Protein AF-A0A7W5PD24-F1 (afdb_monomer_lite)

Organism: NCBI:txid213554

InterPro domains:
  IPR012902 Prokaryotic N-terminal methylation site [PF07963] (8-32)
  IPR012902 Prokaryotic N-terminal methylation site [TIGR02532] (10-32)
  IPR013362 Pilus modification type IV, PilV [TIGR02523] (10-67)

Radius of gyration: 29.8 Å; chains: 1; bounding box: 86×36×75 Å

Sequence (142 aa):
MSDSKSQRPQLGFTLIEALVALLVLAIGLLGVAAMQLKAVQSAHVSYQRSIAVVAAQDAEERLWVEMMVHSMVCPFKDSSELAHVQNWGAAWRPYFNELQVDSSLGLAEEGCAFRVLLGWSDERFIDEEVSTLVFLAKLPGK

pLDDT: mean 82.05, std 10.8, range [43.66, 97.88]

Foldseek 3Di:
DDDDPDDDDDPDDDPVNVVVVVVVVVVVVVVVVVVVVVVVVVVVLVVLVVLVVVLVVVLLVVQVVQCVVVVNALNDDALVVCPVSQCSVVVCVVVNPPWPWDWGKDADPDASKIWIKTATDDPVAPPHPSRIDIDMHHGPHD

Secondary structure (DSSP, 8-state):
-----------PPPHHHHHHHHHHHHHHHHHHHHHHHHHHHHHHHHHHHHHHHHHHHHHHHHHHHHHHHTTTS-S-SSGGGGHHHHTHHHHHGGGGTT--EEEEEEE-SSSSEEEEEEEE--GGGTTSTTSEEEEEEE----

Structure (mmCIF, N/CA/C/O backbone):
data_AF-A0A7W5PD24-F1
#
_entry.id   AF-A0A7W5PD24-F1
#
loop_
_atom_site.group_PDB
_atom_site.id
_atom_site.type_symbol
_atom_site.label_atom_id
_atom_site.label_alt_id
_atom_site.label_comp_id
_atom_site.label_asym_id
_atom_site.label_entity_id
_atom_site.label_seq_id
_atom_site.pdbx_PDB_ins_code
_atom_site.Cartn_x
_atom_site.Cartn_y
_atom_site.Cartn_z
_atom_site.occupancy
_atom_site.B_iso_or_equiv
_atom_site.auth_seq_id
_atom_site.auth_comp_id
_atom_site.auth_asym_id
_atom_site.auth_atom_id
_atom_site.pdbx_PDB_model_num
ATOM 1 N N . MET A 1 1 ? -68.909 21.850 40.651 1.00 43.66 1 MET A N 1
ATOM 2 C CA . MET A 1 1 ? -67.972 20.726 40.452 1.00 43.66 1 MET A CA 1
ATOM 3 C C . MET A 1 1 ? -66.559 21.243 40.627 1.00 43.66 1 MET A C 1
ATOM 5 O O . MET A 1 1 ? -66.191 22.153 39.901 1.00 43.66 1 MET A O 1
ATOM 9 N N . SER A 1 2 ? -65.810 20.724 41.599 1.00 51.19 2 SER A N 1
ATOM 10 C CA . SER A 1 2 ? -64.379 21.006 41.746 1.00 51.19 2 SER A CA 1
ATOM 11 C C . SER A 1 2 ? -63.656 19.668 41.621 1.00 51.19 2 SER 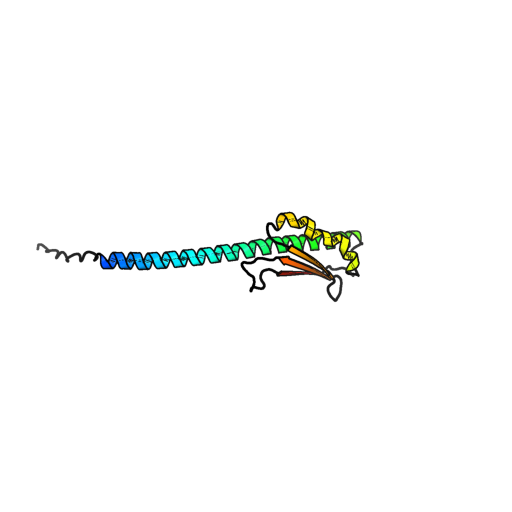A C 1
ATOM 13 O O . SER A 1 2 ? -63.789 18.819 42.500 1.00 51.19 2 SER A O 1
ATOM 15 N N . ASP A 1 3 ? -63.005 19.442 40.480 1.00 59.88 3 ASP A N 1
ATOM 16 C CA . ASP A 1 3 ? -62.247 18.223 40.196 1.00 59.88 3 ASP A CA 1
ATOM 17 C C . ASP A 1 3 ? -60.986 18.179 41.067 1.00 59.88 3 ASP A C 1
ATOM 19 O O . ASP A 1 3 ? -60.064 18.983 40.901 1.00 59.88 3 ASP A O 1
ATOM 23 N N . SER A 1 4 ? -60.924 17.230 42.003 1.00 61.81 4 SER A N 1
ATOM 24 C CA . SER A 1 4 ? -59.713 16.974 42.781 1.00 61.81 4 SER A CA 1
ATOM 25 C C . SER A 1 4 ? -58.722 16.177 41.928 1.00 61.81 4 SER A C 1
ATOM 27 O O . SER A 1 4 ? -58.857 14.963 41.760 1.00 61.81 4 SER A O 1
ATOM 29 N N . LYS A 1 5 ? -57.696 16.843 41.388 1.00 66.56 5 LYS A N 1
ATOM 30 C CA . LYS A 1 5 ? -56.553 16.163 40.763 1.00 66.56 5 LYS A CA 1
ATOM 31 C C . LYS A 1 5 ? -55.776 15.383 41.828 1.00 66.56 5 LYS A C 1
ATOM 33 O O . LYS A 1 5 ? -55.023 15.961 42.606 1.00 66.56 5 LYS A O 1
ATOM 38 N N . SER A 1 6 ? -55.949 14.063 41.834 1.00 67.00 6 SER A N 1
ATOM 39 C CA . SER A 1 6 ? -55.081 13.117 42.540 1.00 67.00 6 SER A CA 1
ATOM 40 C C . SER A 1 6 ? -53.646 13.270 42.021 1.00 67.00 6 SER A C 1
ATOM 42 O O . SER A 1 6 ? -53.350 12.920 40.876 1.00 67.00 6 SER A O 1
ATOM 44 N N . GLN A 1 7 ? -52.755 13.838 42.836 1.00 68.62 7 GLN A N 1
ATOM 45 C CA . GLN A 1 7 ? -51.325 13.822 42.543 1.00 68.62 7 GLN A CA 1
ATOM 46 C C . GLN A 1 7 ? -50.774 12.441 42.898 1.00 68.62 7 GLN A C 1
ATOM 48 O O . GLN A 1 7 ? -50.813 12.020 44.053 1.00 68.62 7 GLN A O 1
ATOM 53 N N . ARG A 1 8 ? -50.300 11.714 41.883 1.00 73.38 8 ARG A N 1
ATOM 54 C CA . ARG A 1 8 ? -49.628 10.425 42.070 1.00 73.38 8 ARG A CA 1
ATOM 55 C C . ARG A 1 8 ? -48.275 10.656 42.758 1.00 73.38 8 ARG A C 1
ATOM 57 O O . ARG A 1 8 ? -47.578 11.593 42.367 1.00 73.38 8 ARG A O 1
ATOM 64 N N . PRO A 1 9 ? -47.877 9.819 43.729 1.00 64.38 9 PRO A N 1
ATOM 65 C CA . PRO A 1 9 ? -46.566 9.936 44.353 1.00 64.38 9 PRO A CA 1
ATOM 66 C C . PRO A 1 9 ? -45.470 9.689 43.309 1.00 64.38 9 PRO A C 1
ATOM 68 O O . PRO A 1 9 ? -45.476 8.678 42.606 1.00 64.38 9 PRO A O 1
ATOM 71 N N . GLN A 1 10 ? -44.543 10.637 43.192 1.00 67.50 10 GLN A N 1
ATOM 72 C CA . GLN A 1 10 ? -43.332 10.496 42.391 1.00 67.50 10 GLN A CA 1
ATOM 73 C C . GLN A 1 10 ? -42.386 9.553 43.139 1.00 67.50 10 GLN A C 1
ATOM 75 O O . GLN A 1 10 ? -41.813 9.916 44.164 1.00 67.50 10 GLN A O 1
ATOM 80 N N . LEU A 1 11 ? -42.258 8.321 42.650 1.00 66.00 11 LEU A N 1
ATOM 81 C CA . LEU A 1 11 ? -41.225 7.387 43.090 1.00 66.00 11 LEU A CA 1
ATOM 82 C C . LEU A 1 11 ? -39.880 7.931 42.589 1.00 66.00 11 LEU A C 1
ATOM 84 O O . LEU A 1 11 ? -39.564 7.823 41.407 1.00 66.00 11 LEU A O 1
ATOM 88 N N . GLY A 1 12 ? -39.142 8.612 43.467 1.00 67.06 12 GLY A N 1
ATOM 89 C CA . GLY A 1 12 ? -37.791 9.084 43.173 1.00 67.06 12 GLY A CA 1
ATOM 90 C C . GLY A 1 12 ? -36.854 7.909 42.890 1.00 67.06 12 GLY A C 1
ATOM 91 O O . GLY A 1 12 ? -36.953 6.868 43.541 1.00 67.06 12 GLY A O 1
ATOM 92 N N . PHE A 1 13 ? -35.959 8.089 41.917 1.00 65.50 13 PHE A N 1
ATOM 93 C CA . PHE A 1 13 ? -34.915 7.126 41.558 1.00 65.50 13 PHE A CA 1
ATOM 94 C C . PHE A 1 13 ? -34.147 6.670 42.804 1.00 65.50 13 PHE A C 1
ATOM 96 O O . PHE A 1 13 ? -33.718 7.491 43.620 1.00 65.50 13 PHE A O 1
ATOM 103 N N . THR A 1 14 ? -33.944 5.362 42.949 1.00 82.19 14 THR A N 1
ATOM 104 C CA . THR A 1 14 ? -33.103 4.844 44.036 1.00 82.19 14 THR A CA 1
ATOM 105 C C . THR A 1 14 ? -31.624 5.104 43.709 1.00 82.19 14 THR A C 1
ATOM 107 O O . THR A 1 14 ? -31.232 5.076 42.542 1.00 82.19 14 THR A O 1
ATOM 110 N N . LEU A 1 15 ? -30.763 5.326 44.714 1.00 88.12 15 LEU A N 1
ATOM 111 C CA . LEU A 1 15 ? -29.310 5.508 44.508 1.00 88.12 15 LEU A CA 1
ATOM 112 C C . LEU A 1 15 ? -28.690 4.335 43.717 1.00 88.12 15 LEU A C 1
ATOM 114 O O . LEU A 1 15 ? -27.797 4.522 42.894 1.00 88.12 15 LEU A O 1
ATOM 118 N N . ILE A 1 16 ? -29.202 3.126 43.955 1.00 90.38 16 ILE A N 1
ATOM 119 C CA . ILE A 1 16 ? -28.778 1.891 43.289 1.00 90.38 16 ILE A CA 1
ATOM 120 C C . ILE A 1 16 ? -29.087 1.945 41.790 1.00 90.38 16 ILE A C 1
ATOM 122 O O . ILE A 1 16 ? -28.263 1.533 40.981 1.00 90.38 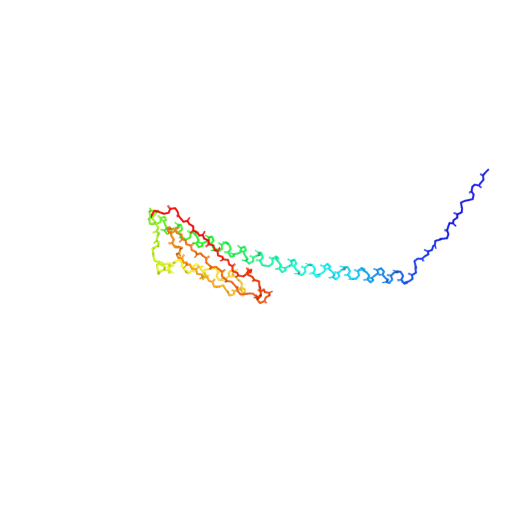16 ILE A O 1
ATOM 126 N N . GLU A 1 17 ? -30.235 2.495 41.405 1.00 90.75 17 GLU A N 1
ATOM 127 C CA . GLU A 1 17 ? -30.648 2.604 40.005 1.00 90.75 17 GLU A CA 1
ATOM 128 C C . GLU A 1 17 ? -29.739 3.560 39.220 1.00 90.75 17 GLU A C 1
ATOM 130 O O . GLU A 1 17 ? -29.293 3.235 38.119 1.00 90.75 17 GLU A O 1
ATOM 135 N N . ALA A 1 18 ? -29.368 4.695 39.823 1.00 92.25 18 ALA A N 1
ATOM 136 C CA . ALA A 1 18 ? -28.401 5.624 39.238 1.00 92.25 18 ALA A CA 1
ATOM 137 C C . ALA A 1 18 ? -26.995 5.003 39.111 1.00 92.25 18 ALA A C 1
ATOM 139 O O . ALA A 1 18 ? -26.321 5.200 38.100 1.00 92.25 18 ALA A O 1
ATOM 140 N N . LEU A 1 19 ? -26.560 4.214 40.101 1.00 94.31 19 LEU A N 1
ATOM 141 C CA . LEU A 1 19 ? -25.279 3.500 40.056 1.00 94.31 19 LEU A CA 1
ATOM 142 C C . LEU A 1 19 ? -25.252 2.428 38.962 1.00 94.31 19 LEU A C 1
ATOM 144 O O . LEU A 1 19 ? -24.260 2.314 38.245 1.00 94.31 19 LEU A O 1
ATOM 148 N N . VAL A 1 20 ? -26.343 1.677 38.795 1.00 95.38 20 VAL A N 1
ATOM 149 C CA . VAL A 1 20 ? -26.468 0.693 37.712 1.00 95.38 20 VAL A CA 1
ATOM 150 C C . VAL A 1 20 ? -26.479 1.392 36.351 1.00 95.38 20 VAL A C 1
ATOM 152 O O . VAL A 1 20 ? -25.781 0.946 35.443 1.00 95.38 20 VAL A O 1
ATOM 155 N N . ALA A 1 21 ? -27.190 2.515 36.204 1.00 95.69 21 ALA A N 1
ATOM 156 C CA . ALA A 1 21 ? -27.189 3.294 34.964 1.00 95.69 21 ALA A CA 1
ATOM 157 C C . ALA A 1 21 ? -25.784 3.807 34.600 1.00 95.69 21 ALA A C 1
ATOM 159 O O . ALA A 1 21 ? -25.356 3.672 33.453 1.00 95.69 21 ALA A O 1
ATOM 160 N N . LEU A 1 22 ? -25.036 4.334 35.577 1.00 95.56 22 LEU A N 1
ATOM 161 C CA . LEU A 1 22 ? -23.645 4.756 35.386 1.00 95.56 22 LEU A CA 1
ATOM 162 C C . LEU A 1 22 ? -22.725 3.584 35.029 1.00 95.56 22 LEU A C 1
ATOM 164 O O . LEU A 1 22 ? -21.866 3.739 34.165 1.00 95.56 22 LEU A O 1
ATOM 168 N N . LEU A 1 23 ? -22.914 2.415 35.646 1.00 96.94 23 LEU A N 1
ATOM 169 C CA . LEU A 1 23 ? -22.147 1.209 35.331 1.00 96.94 23 LEU A CA 1
ATOM 170 C C . LEU A 1 23 ? -22.380 0.756 33.884 1.00 96.94 23 LEU A C 1
ATOM 172 O O . LEU A 1 23 ? -21.423 0.517 33.150 1.00 96.94 23 LEU A O 1
ATOM 176 N N . VAL A 1 24 ? -23.643 0.673 33.458 1.00 97.19 24 VAL A N 1
ATOM 177 C CA . VAL A 1 24 ? -24.003 0.298 32.082 1.00 97.19 24 VAL A CA 1
ATOM 178 C C . VAL A 1 24 ? -23.443 1.312 31.083 1.00 97.19 24 VAL A C 1
ATOM 180 O O . VAL A 1 24 ? -22.865 0.917 30.070 1.00 97.19 24 VAL A O 1
ATOM 183 N N . LEU A 1 25 ? -23.549 2.610 31.383 1.00 97.00 25 LEU A N 1
ATOM 184 C CA . LEU A 1 25 ? -22.986 3.676 30.553 1.00 97.00 25 LEU A CA 1
ATOM 185 C C . LEU A 1 25 ? -21.462 3.561 30.445 1.00 97.00 25 LEU A C 1
ATOM 187 O O . LEU A 1 25 ? -20.924 3.655 29.343 1.00 97.00 25 LEU A O 1
ATOM 191 N N . ALA A 1 26 ? -20.768 3.319 31.558 1.00 97.75 26 ALA A N 1
ATOM 192 C CA . ALA A 1 26 ? -19.319 3.155 31.570 1.00 97.75 26 ALA A CA 1
ATOM 193 C C . ALA A 1 26 ? -18.877 1.971 30.693 1.00 97.75 26 ALA A C 1
ATOM 195 O O . ALA A 1 26 ? -17.965 2.119 29.881 1.00 97.75 26 ALA A O 1
ATOM 196 N N . ILE A 1 27 ? -19.563 0.827 30.787 1.00 97.88 27 ILE A N 1
ATOM 197 C CA . ILE A 1 27 ? -19.304 -0.341 29.928 1.00 97.88 27 ILE A CA 1
ATOM 198 C C . ILE A 1 27 ? -19.558 0.004 28.453 1.00 97.88 27 ILE A C 1
ATOM 200 O O . ILE A 1 27 ? -18.746 -0.335 27.591 1.00 97.88 27 ILE A O 1
ATOM 204 N N . GLY A 1 28 ? -20.645 0.723 28.157 1.00 97.75 28 GLY A N 1
ATOM 205 C CA . GLY A 1 28 ? -20.958 1.179 26.802 1.00 97.75 28 GLY A CA 1
ATOM 206 C C . GLY A 1 28 ? -19.862 2.067 26.203 1.00 97.75 28 GLY A C 1
ATOM 207 O O . GLY A 1 28 ? -19.431 1.836 25.073 1.00 97.75 28 GLY A O 1
ATOM 208 N N . LEU A 1 29 ? -19.353 3.037 26.968 1.00 97.50 29 LEU A N 1
ATOM 209 C CA . LEU A 1 29 ? -18.273 3.924 26.523 1.00 97.50 29 LEU A CA 1
ATOM 210 C C . LEU A 1 29 ? -16.951 3.181 26.294 1.00 97.50 29 LEU A C 1
ATOM 212 O O . LEU A 1 29 ? -16.253 3.477 25.324 1.00 97.50 29 LEU A O 1
ATOM 216 N N . LEU A 1 30 ? -16.625 2.187 27.128 1.00 97.06 30 LEU A N 1
ATOM 217 C CA . LEU A 1 30 ? -15.460 1.323 26.906 1.00 97.06 30 LEU A CA 1
ATOM 218 C C . LEU A 1 30 ? -15.590 0.527 25.600 1.00 97.06 30 LEU A C 1
ATOM 220 O O . LEU A 1 30 ? -14.615 0.397 24.859 1.00 97.06 30 LEU A O 1
ATOM 224 N N . GLY A 1 31 ? -16.799 0.056 25.278 1.00 96.94 31 GLY A N 1
ATOM 225 C CA . GLY A 1 31 ? -17.090 -0.586 23.996 1.00 96.94 31 GLY A CA 1
ATOM 226 C C . GLY A 1 31 ? -16.830 0.337 22.801 1.00 96.94 31 GLY A C 1
ATOM 227 O O . GLY A 1 31 ? -16.166 -0.064 21.844 1.00 96.94 31 GLY A O 1
ATOM 228 N N . VAL A 1 32 ? -17.284 1.592 22.872 1.00 97.06 32 VAL A N 1
ATOM 229 C CA . VAL A 1 32 ? -17.048 2.598 21.817 1.00 97.06 32 VAL A CA 1
ATOM 230 C C . VAL A 1 32 ? -15.559 2.915 21.667 1.00 97.06 32 VAL A C 1
ATOM 232 O O . VAL A 1 32 ? -15.057 2.955 20.545 1.00 97.06 32 VAL A O 1
ATOM 235 N N . ALA A 1 33 ? -14.830 3.078 22.773 1.00 96.56 33 ALA A N 1
ATOM 236 C CA . ALA A 1 33 ? -13.389 3.325 22.737 1.00 96.56 33 ALA A CA 1
ATOM 237 C C . ALA A 1 33 ? -12.627 2.168 22.067 1.00 96.56 33 ALA A C 1
ATOM 239 O O . ALA A 1 33 ? -11.763 2.398 21.220 1.00 96.56 33 ALA A O 1
ATOM 240 N N . ALA A 1 34 ? -12.990 0.918 22.373 1.00 95.38 34 ALA A N 1
ATOM 241 C CA . ALA A 1 34 ? -12.404 -0.254 21.726 1.00 95.38 34 ALA A CA 1
ATOM 242 C C . ALA A 1 34 ? -12.684 -0.287 20.211 1.00 95.38 34 ALA A C 1
ATOM 244 O O . ALA A 1 34 ? -11.790 -0.596 19.421 1.00 95.38 34 ALA A O 1
ATOM 245 N N . MET A 1 35 ? -13.901 0.071 19.785 1.00 95.31 35 MET A N 1
ATOM 246 C CA . MET A 1 35 ? -14.229 0.199 18.359 1.00 95.31 35 MET A CA 1
ATOM 247 C C . MET A 1 35 ? -13.424 1.314 17.685 1.00 95.31 35 MET A C 1
ATOM 249 O O . MET A 1 35 ? -12.943 1.129 16.569 1.00 95.31 35 MET A O 1
ATOM 253 N N . GLN A 1 36 ? -13.231 2.445 18.365 1.00 95.88 36 GLN A N 1
ATOM 254 C CA . GLN A 1 36 ? -12.452 3.562 17.841 1.00 95.88 36 GLN A CA 1
ATOM 255 C C . GLN A 1 36 ? -10.987 3.178 17.609 1.00 95.88 36 GLN A C 1
ATOM 257 O O . GLN A 1 36 ? -10.432 3.516 16.566 1.00 95.88 36 GLN A O 1
ATOM 262 N N . LEU A 1 37 ? -10.375 2.420 18.523 1.00 91.50 37 LEU A N 1
ATOM 263 C CA . LEU A 1 37 ? -9.011 1.912 18.340 1.00 91.50 37 LEU A CA 1
ATOM 264 C C . LEU A 1 37 ? -8.896 1.026 17.092 1.00 91.50 37 LEU A C 1
ATOM 266 O O . LEU A 1 37 ? -7.986 1.218 16.286 1.00 91.50 37 LEU A O 1
ATOM 270 N N . LYS A 1 38 ? -9.859 0.120 16.878 1.00 90.62 38 LYS A N 1
ATOM 271 C CA . LYS A 1 38 ? -9.903 -0.710 15.663 1.00 90.62 38 LYS A CA 1
ATOM 272 C C . LYS A 1 38 ? -10.094 0.120 14.393 1.00 90.62 38 LYS A C 1
ATOM 274 O O . LYS A 1 38 ? -9.475 -0.175 13.376 1.00 90.62 38 LYS A O 1
ATOM 279 N N . ALA A 1 39 ? -10.919 1.164 14.448 1.00 92.19 39 ALA A N 1
ATOM 280 C CA . ALA A 1 39 ? -11.124 2.065 13.317 1.00 92.19 39 ALA A CA 1
ATOM 281 C C . ALA A 1 39 ? -9.845 2.841 12.954 1.00 92.19 39 ALA A C 1
ATOM 283 O O . ALA A 1 39 ? -9.535 3.008 11.779 1.00 92.19 39 ALA A O 1
ATOM 284 N N . VAL A 1 40 ? -9.069 3.282 13.949 1.00 91.44 40 VAL A N 1
ATOM 285 C CA . VAL A 1 40 ? -7.765 3.924 13.711 1.00 91.44 40 VAL A CA 1
ATOM 286 C C . VAL A 1 40 ? -6.772 2.933 13.101 1.00 91.44 40 VAL A C 1
ATOM 288 O O . VAL A 1 40 ? -6.068 3.276 12.152 1.00 91.44 40 VAL A O 1
ATOM 291 N N . GLN A 1 41 ? -6.745 1.696 13.600 1.00 87.62 41 GLN A N 1
ATOM 292 C CA . GLN A 1 41 ? -5.893 0.636 13.063 1.00 87.62 41 GLN A CA 1
ATOM 293 C C . GLN A 1 41 ? -6.208 0.348 11.585 1.00 87.62 41 GLN A C 1
ATOM 295 O O . GLN A 1 41 ? -5.296 0.321 10.760 1.00 87.62 41 GLN A O 1
ATOM 300 N N . SER A 1 42 ? -7.487 0.206 11.220 1.00 87.88 42 SER A N 1
ATOM 301 C CA . SER A 1 42 ? -7.883 -0.053 9.829 1.00 87.88 42 SER A CA 1
ATOM 302 C C . SER A 1 42 ? -7.631 1.141 8.901 1.00 87.88 42 SER A C 1
ATOM 304 O O . SER A 1 42 ? -7.217 0.961 7.751 1.00 87.88 42 SER A O 1
ATOM 306 N N . ALA A 1 43 ? -7.823 2.367 9.397 1.00 89.81 43 ALA A N 1
ATOM 307 C CA . ALA A 1 43 ? -7.498 3.583 8.657 1.00 89.81 43 ALA A CA 1
ATOM 308 C C . ALA A 1 43 ? -5.998 3.661 8.342 1.00 89.81 43 ALA A C 1
ATOM 310 O O . ALA A 1 43 ? -5.619 4.059 7.240 1.00 89.81 43 ALA A O 1
ATOM 311 N N . HIS A 1 44 ? -5.147 3.226 9.274 1.00 87.00 44 HIS A N 1
ATOM 312 C CA . HIS A 1 44 ? -3.704 3.208 9.073 1.00 87.00 44 HIS A CA 1
ATOM 313 C C . HIS A 1 44 ? -3.279 2.231 7.968 1.00 87.00 44 HIS A C 1
ATOM 315 O O . HIS A 1 44 ? -2.550 2.628 7.063 1.00 87.00 44 HIS A O 1
ATOM 321 N N . VAL A 1 45 ? -3.798 0.998 7.971 1.00 86.12 45 VAL A N 1
ATOM 322 C CA . VAL A 1 45 ? -3.542 0.016 6.892 1.00 86.12 45 VAL A CA 1
ATOM 323 C C . VAL A 1 45 ? -3.999 0.555 5.541 1.00 86.12 45 VAL A C 1
ATOM 325 O O . VAL A 1 45 ? -3.280 0.478 4.546 1.00 86.12 45 VAL A O 1
ATOM 328 N N . SER A 1 46 ? -5.191 1.153 5.505 1.00 89.00 46 SER A N 1
ATOM 329 C CA . SER A 1 46 ? -5.751 1.735 4.282 1.00 89.00 46 SER A CA 1
ATOM 330 C C . SER A 1 46 ? -4.870 2.861 3.733 1.00 89.00 46 SER A C 1
ATOM 332 O O . SER A 1 46 ? -4.675 2.962 2.521 1.00 89.00 46 SER A O 1
ATOM 334 N N . TYR A 1 47 ? -4.301 3.685 4.615 1.00 88.50 47 TYR A N 1
ATOM 335 C CA . TYR A 1 47 ? -3.358 4.739 4.251 1.00 88.50 47 TYR A CA 1
ATOM 336 C C . TYR A 1 47 ? -2.056 4.175 3.666 1.00 88.50 47 TYR A C 1
ATOM 338 O O . TYR A 1 47 ? -1.660 4.586 2.575 1.00 88.50 47 TYR A O 1
ATOM 346 N N . GLN A 1 48 ? -1.436 3.192 4.330 1.00 86.44 48 GLN A N 1
ATOM 347 C CA . GLN A 1 48 ? -0.216 2.534 3.838 1.00 86.44 48 GLN A CA 1
ATOM 348 C C . GLN A 1 48 ? -0.445 1.911 2.454 1.00 86.44 48 GLN A C 1
ATOM 350 O O . GLN A 1 48 ? 0.318 2.154 1.518 1.00 86.44 48 GLN A O 1
ATOM 355 N N . ARG A 1 49 ? -1.563 1.194 2.287 1.00 87.50 49 ARG A N 1
ATOM 356 C CA . ARG A 1 49 ? -1.954 0.597 1.007 1.00 87.50 49 ARG A CA 1
ATOM 357 C C . ARG A 1 49 ? -2.182 1.645 -0.078 1.00 87.50 49 ARG A C 1
ATOM 359 O O . ARG A 1 49 ? -1.823 1.412 -1.225 1.00 87.50 49 ARG A O 1
ATOM 366 N N . SER A 1 50 ? -2.758 2.795 0.271 1.00 90.81 50 SER A N 1
ATOM 367 C CA . SER A 1 50 ? -2.970 3.890 -0.682 1.00 90.81 50 SER A CA 1
ATOM 368 C C . SER A 1 50 ? -1.643 4.441 -1.199 1.00 90.81 50 SER A C 1
ATOM 370 O O . SER A 1 50 ? -1.491 4.603 -2.404 1.00 90.81 50 SER A O 1
ATOM 372 N N . ILE A 1 51 ? -0.659 4.654 -0.320 1.00 89.50 51 ILE A N 1
ATOM 373 C CA . ILE A 1 51 ? 0.687 5.074 -0.741 1.00 89.50 51 ILE A CA 1
ATOM 374 C C . ILE A 1 51 ? 1.335 3.997 -1.615 1.00 89.50 51 ILE A C 1
ATOM 376 O O . ILE A 1 51 ? 1.892 4.324 -2.659 1.00 89.50 51 ILE A O 1
ATOM 380 N N . ALA A 1 52 ? 1.228 2.721 -1.233 1.00 88.56 52 ALA A N 1
ATOM 381 C CA . ALA A 1 52 ? 1.776 1.616 -2.016 1.00 88.56 52 ALA A CA 1
ATOM 382 C C . ALA A 1 52 ? 1.174 1.543 -3.430 1.00 88.56 52 ALA A C 1
ATOM 384 O O . ALA A 1 52 ? 1.900 1.289 -4.387 1.00 88.56 52 ALA A O 1
ATOM 385 N N . VAL A 1 53 ? -0.129 1.812 -3.578 1.00 90.88 53 VAL A N 1
ATOM 386 C CA . VAL A 1 53 ? -0.785 1.905 -4.891 1.00 90.88 53 VAL A CA 1
ATOM 387 C C . VAL A 1 53 ? -0.204 3.052 -5.712 1.00 90.88 53 VAL A C 1
ATOM 389 O O . VAL A 1 53 ? 0.175 2.823 -6.854 1.00 90.88 53 VAL A O 1
ATOM 392 N N . VAL A 1 54 ? -0.070 4.254 -5.145 1.00 91.81 54 VAL A N 1
ATOM 393 C CA . VAL A 1 54 ? 0.503 5.396 -5.881 1.00 91.81 54 VAL A CA 1
ATOM 394 C C . VAL A 1 54 ? 1.953 5.114 -6.291 1.00 91.81 54 VAL A C 1
ATOM 396 O O . VAL A 1 54 ? 2.342 5.399 -7.419 1.00 91.81 54 VAL A O 1
ATOM 399 N N . ALA A 1 55 ? 2.740 4.489 -5.416 1.00 89.81 55 ALA A N 1
ATOM 400 C CA . ALA A 1 55 ? 4.109 4.097 -5.732 1.00 89.81 55 ALA A CA 1
ATOM 401 C C . ALA A 1 55 ? 4.168 3.030 -6.842 1.00 89.81 55 ALA A C 1
ATOM 403 O O . ALA A 1 55 ? 5.018 3.105 -7.727 1.00 89.81 55 ALA A O 1
ATOM 404 N N . ALA A 1 56 ? 3.240 2.065 -6.843 1.00 89.31 56 ALA A N 1
ATOM 405 C CA . ALA A 1 56 ? 3.116 1.089 -7.925 1.00 89.31 56 ALA A CA 1
ATOM 406 C C . ALA A 1 56 ? 2.730 1.743 -9.261 1.00 89.31 56 ALA A C 1
ATOM 408 O O . ALA A 1 56 ? 3.241 1.342 -10.306 1.00 89.31 56 ALA A O 1
ATOM 409 N N . GLN A 1 57 ? 1.867 2.762 -9.229 1.00 91.12 57 GLN A N 1
ATOM 410 C CA . GLN A 1 57 ? 1.500 3.538 -10.413 1.00 91.12 57 GLN A CA 1
ATOM 411 C C . GLN A 1 57 ? 2.691 4.336 -10.961 1.00 91.12 57 GLN A C 1
ATOM 413 O O . GLN A 1 57 ? 2.905 4.320 -12.166 1.00 91.12 57 GLN A O 1
ATOM 418 N N . ASP A 1 58 ? 3.524 4.948 -10.112 1.00 90.69 58 ASP A N 1
ATOM 419 C CA . ASP A 1 58 ? 4.772 5.599 -10.557 1.00 90.69 58 ASP A CA 1
ATOM 420 C C . ASP A 1 58 ? 5.739 4.594 -11.207 1.00 90.69 58 ASP A C 1
ATOM 422 O O . ASP A 1 58 ? 6.370 4.895 -12.222 1.00 90.69 58 ASP A O 1
ATOM 426 N N . ALA A 1 59 ? 5.831 3.370 -10.674 1.00 88.19 59 ALA A N 1
ATOM 427 C CA . ALA A 1 59 ? 6.606 2.305 -11.307 1.00 88.19 59 ALA A CA 1
ATOM 428 C C . ALA A 1 59 ? 6.053 1.953 -12.699 1.00 88.19 59 ALA A C 1
ATOM 430 O O . ALA A 1 59 ? 6.825 1.823 -13.647 1.00 88.19 59 ALA A O 1
ATOM 431 N N . GLU A 1 60 ? 4.729 1.844 -12.841 1.00 89.12 60 GLU A N 1
ATOM 432 C CA . GLU A 1 60 ? 4.072 1.620 -14.131 1.00 89.12 60 GLU A CA 1
ATOM 433 C C . GLU A 1 60 ? 4.334 2.771 -15.115 1.00 89.12 60 GLU A C 1
ATOM 435 O O . GLU A 1 60 ? 4.697 2.528 -16.266 1.00 89.12 60 GLU A O 1
ATOM 440 N N . GLU A 1 61 ? 4.206 4.022 -14.676 1.00 90.75 61 GLU A N 1
ATOM 441 C CA . GLU A 1 61 ? 4.453 5.205 -15.504 1.00 90.75 61 GLU A CA 1
ATOM 442 C C . GLU A 1 61 ? 5.885 5.236 -16.046 1.00 90.75 61 GLU A C 1
ATOM 444 O O . GLU A 1 61 ? 6.102 5.551 -17.217 1.00 90.75 61 GLU A O 1
ATOM 449 N N . ARG A 1 62 ? 6.875 4.824 -15.248 1.00 89.00 62 ARG A N 1
ATOM 450 C CA . ARG A 1 62 ? 8.261 4.681 -15.720 1.00 89.00 62 ARG A CA 1
ATOM 451 C C . ARG A 1 62 ? 8.383 3.633 -16.823 1.00 89.00 62 ARG A C 1
ATOM 453 O O . ARG A 1 62 ? 9.081 3.870 -17.805 1.00 89.00 62 ARG A O 1
ATOM 460 N N . LEU A 1 63 ? 7.677 2.507 -16.710 1.00 88.62 63 LEU A N 1
ATOM 461 C CA . LEU A 1 63 ? 7.649 1.491 -17.767 1.00 88.62 63 LEU A CA 1
ATOM 462 C C . LEU A 1 63 ? 6.997 2.023 -19.051 1.00 88.62 63 LEU A C 1
ATOM 464 O O . LEU A 1 63 ? 7.470 1.730 -20.151 1.00 88.62 63 LEU A O 1
ATOM 468 N N . TRP A 1 64 ? 5.948 2.840 -18.922 1.00 89.75 64 TRP A N 1
ATOM 469 C CA . TRP A 1 64 ? 5.339 3.537 -20.056 1.00 89.75 64 TRP A CA 1
ATOM 470 C C . TRP A 1 64 ? 6.313 4.501 -20.734 1.00 89.75 64 TRP A C 1
ATOM 472 O O . TRP A 1 64 ? 6.392 4.508 -21.962 1.00 89.75 64 TRP A O 1
ATOM 482 N N . VAL A 1 65 ? 7.074 5.284 -19.966 1.00 90.44 65 VAL A N 1
ATOM 483 C CA . VAL A 1 65 ? 8.094 6.195 -20.512 1.00 90.44 65 VAL A CA 1
ATOM 484 C C . VAL A 1 65 ? 9.140 5.418 -21.312 1.00 90.44 65 VAL A C 1
ATOM 486 O O . VAL A 1 65 ? 9.435 5.787 -22.448 1.00 90.44 65 VAL A O 1
ATOM 489 N N . GLU A 1 66 ? 9.639 4.306 -20.775 1.00 87.69 66 GLU A N 1
ATOM 490 C CA . GLU A 1 66 ? 10.618 3.459 -21.468 1.00 87.69 66 GLU A CA 1
ATOM 491 C C . GLU A 1 66 ? 10.062 2.885 -22.774 1.00 87.69 66 GLU A C 1
ATOM 493 O O . GLU A 1 66 ? 10.729 2.910 -23.812 1.00 87.69 66 GLU A O 1
ATOM 498 N N . MET A 1 67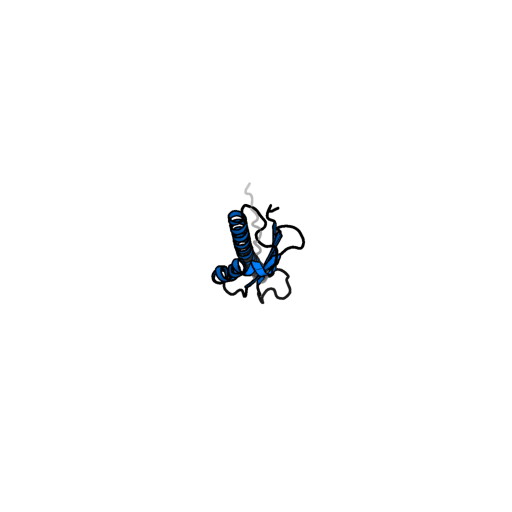 ? 8.804 2.444 -22.761 1.00 88.00 67 MET A N 1
ATOM 499 C CA . MET A 1 67 ? 8.109 1.994 -23.965 1.00 88.00 67 MET A CA 1
ATOM 500 C C . MET A 1 67 ? 7.965 3.114 -25.007 1.00 88.00 67 MET A C 1
ATOM 502 O O . MET A 1 67 ? 8.141 2.868 -26.203 1.00 88.00 67 MET A O 1
ATOM 506 N N . MET A 1 68 ? 7.648 4.343 -24.588 1.00 89.06 68 MET A N 1
ATOM 507 C CA . MET A 1 68 ? 7.537 5.486 -25.502 1.00 89.06 68 MET A CA 1
ATOM 508 C C . MET A 1 68 ? 8.877 5.806 -26.170 1.00 89.06 68 MET A C 1
ATOM 510 O O . MET A 1 68 ? 8.916 6.031 -27.380 1.00 89.06 68 MET A O 1
ATOM 514 N N . VAL A 1 69 ? 9.978 5.766 -25.415 1.00 89.31 69 VAL A N 1
ATOM 515 C CA . VAL A 1 69 ? 11.336 5.969 -25.948 1.00 89.31 69 VAL A CA 1
ATOM 516 C C . VAL A 1 69 ? 11.726 4.849 -26.924 1.00 89.31 69 VAL A C 1
ATOM 518 O O . VAL A 1 69 ? 12.381 5.110 -27.932 1.00 89.31 69 VAL A O 1
ATOM 521 N N . HIS A 1 70 ? 11.239 3.625 -26.701 1.00 87.25 70 HIS A N 1
ATOM 522 C CA . HIS A 1 70 ? 11.473 2.455 -27.555 1.00 87.25 70 HIS A CA 1
ATOM 523 C C . HIS A 1 70 ? 10.407 2.242 -28.642 1.00 87.25 70 HIS A C 1
ATOM 525 O O . HIS A 1 70 ? 10.191 1.121 -29.104 1.00 87.25 70 HIS A O 1
ATOM 531 N N . SER A 1 71 ? 9.750 3.312 -29.103 1.00 88.25 71 SER A N 1
ATOM 532 C CA . SER A 1 71 ? 8.796 3.249 -30.225 1.00 88.25 71 SER A CA 1
ATOM 533 C C . SER A 1 71 ? 7.643 2.253 -30.009 1.00 88.25 71 SER A C 1
ATOM 535 O O . SER A 1 71 ? 7.243 1.545 -30.932 1.00 88.25 71 SER A O 1
ATOM 537 N N . MET A 1 72 ? 7.092 2.204 -28.791 1.00 85.94 72 MET A N 1
ATOM 538 C CA . MET A 1 72 ? 5.958 1.347 -28.400 1.00 85.94 72 MET A CA 1
ATOM 539 C C . MET A 1 72 ? 6.246 -0.166 -28.450 1.00 85.94 72 MET A C 1
ATOM 541 O O . MET A 1 72 ? 5.320 -0.981 -28.457 1.00 85.94 72 MET A O 1
ATOM 545 N N . VAL A 1 73 ? 7.522 -0.553 -28.466 1.00 85.31 73 VAL A N 1
ATOM 546 C CA . VAL A 1 73 ? 7.960 -1.946 -28.310 1.00 85.31 73 VAL A CA 1
ATOM 547 C C . VAL A 1 73 ? 8.119 -2.256 -26.826 1.00 85.31 73 VAL A C 1
ATOM 549 O O . VAL A 1 73 ? 8.409 -1.360 -26.032 1.00 85.31 73 VAL A O 1
ATOM 552 N N . CYS A 1 74 ? 7.916 -3.516 -26.437 1.00 86.12 74 CYS A N 1
ATOM 553 C CA . CYS A 1 74 ? 8.158 -3.912 -25.057 1.00 86.12 74 CYS A CA 1
ATOM 554 C C . CYS A 1 74 ? 9.620 -3.629 -24.652 1.00 86.12 74 CYS A C 1
ATOM 556 O O . CYS A 1 74 ? 10.522 -4.193 -25.279 1.00 86.12 74 CYS A O 1
ATOM 558 N N . PRO A 1 75 ? 9.862 -2.768 -23.644 1.00 79.19 75 PRO A N 1
ATOM 559 C CA . PRO A 1 75 ? 11.199 -2.239 -23.382 1.00 79.19 75 PRO A CA 1
ATOM 560 C C . PRO A 1 75 ? 12.137 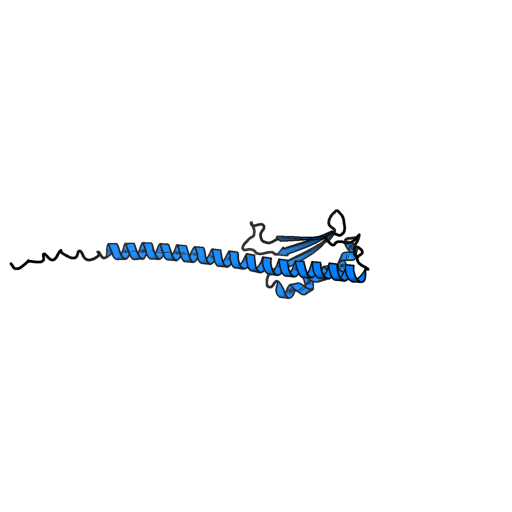-3.243 -22.704 1.00 79.19 75 PRO A C 1
ATOM 562 O O . PRO A 1 75 ? 13.347 -3.112 -22.829 1.00 79.19 75 PRO A O 1
ATOM 565 N N . PHE A 1 76 ? 11.596 -4.256 -22.024 1.00 83.38 76 PHE A N 1
ATOM 566 C CA . PHE A 1 76 ? 12.385 -5.225 -21.267 1.00 83.38 76 PHE A CA 1
ATOM 567 C C . PHE A 1 76 ? 11.963 -6.640 -21.629 1.00 83.38 76 PHE A C 1
ATOM 569 O O . PHE A 1 76 ? 10.772 -6.963 -21.614 1.00 83.38 76 PHE A O 1
ATOM 576 N N . LYS A 1 77 ? 12.945 -7.480 -21.954 1.00 78.25 77 LYS A N 1
ATOM 577 C CA . LYS A 1 77 ? 12.729 -8.906 -22.243 1.00 78.25 77 LYS A CA 1
ATOM 578 C C . LYS A 1 77 ? 13.357 -9.806 -21.196 1.00 78.25 77 LYS A C 1
ATOM 580 O O . LYS A 1 77 ? 12.930 -10.949 -21.057 1.00 78.25 77 LYS A O 1
ATOM 585 N N . ASP A 1 78 ? 14.332 -9.283 -20.460 1.00 79.75 78 ASP A N 1
ATOM 586 C CA . ASP A 1 78 ? 14.917 -9.947 -19.309 1.00 79.75 78 ASP A CA 1
ATOM 587 C C . ASP A 1 78 ? 14.738 -9.098 -18.041 1.00 79.75 78 ASP A C 1
ATOM 589 O O . ASP A 1 78 ? 14.793 -7.869 -18.046 1.00 79.75 78 ASP A O 1
ATOM 593 N N . SER A 1 79 ? 14.524 -9.789 -16.928 1.00 76.56 79 SER A N 1
ATOM 594 C CA . SER A 1 79 ? 14.476 -9.230 -15.583 1.00 76.56 79 SER A CA 1
ATOM 595 C C . SER A 1 79 ? 15.743 -8.451 -15.203 1.00 76.56 79 SER A C 1
ATOM 597 O O . SER A 1 79 ? 15.670 -7.533 -14.389 1.00 76.56 79 SER A O 1
ATOM 599 N N . SER A 1 80 ? 16.890 -8.780 -15.808 1.00 76.44 80 SER A N 1
ATOM 600 C CA . SER A 1 80 ? 18.170 -8.093 -15.588 1.00 76.44 80 SER A CA 1
ATOM 601 C C . SER A 1 80 ? 18.191 -6.650 -16.117 1.00 76.44 80 SER A C 1
ATOM 603 O O . SER A 1 80 ? 18.845 -5.786 -15.533 1.00 76.44 80 SER A O 1
ATOM 605 N N . GLU A 1 81 ? 17.418 -6.355 -17.165 1.00 73.75 81 GLU A N 1
ATOM 606 C CA . GLU A 1 81 ? 17.322 -5.025 -17.786 1.00 73.75 81 GLU A CA 1
ATOM 607 C C . GLU A 1 81 ? 16.452 -4.060 -16.961 1.00 73.75 81 GLU A C 1
ATOM 609 O O . GLU A 1 81 ? 16.531 -2.840 -17.109 1.00 73.75 81 GLU A O 1
ATOM 614 N N . LEU A 1 82 ? 15.671 -4.599 -16.017 1.00 75.19 82 LEU A N 1
ATOM 615 C CA . LEU A 1 82 ? 14.805 -3.833 -15.123 1.00 75.19 82 LEU A CA 1
ATOM 616 C C . LEU A 1 82 ? 15.582 -3.003 -14.093 1.00 75.19 82 LEU A C 1
ATOM 618 O O . LEU A 1 82 ? 14.979 -2.162 -13.429 1.00 75.19 82 LEU A O 1
ATOM 622 N N . ALA A 1 83 ? 16.898 -3.198 -13.954 1.00 69.81 83 ALA A N 1
ATOM 623 C CA . ALA A 1 83 ? 17.741 -2.507 -12.975 1.00 69.81 83 ALA A CA 1
ATOM 624 C C . ALA A 1 83 ? 17.625 -0.970 -13.042 1.00 69.81 83 ALA A C 1
ATOM 626 O O . ALA A 1 83 ? 17.655 -0.295 -12.012 1.00 69.81 83 ALA A O 1
ATOM 627 N N . HIS A 1 84 ? 17.436 -0.413 -14.243 1.00 66.62 84 HIS A N 1
ATOM 628 C CA . HIS A 1 84 ? 17.265 1.030 -14.446 1.00 66.62 84 HIS A CA 1
ATOM 629 C C . HIS A 1 84 ? 15.946 1.561 -13.879 1.00 66.62 84 HIS A C 1
ATOM 631 O O . HIS A 1 84 ? 15.894 2.682 -13.370 1.00 66.62 84 HIS A O 1
ATOM 637 N N . VAL A 1 85 ? 14.898 0.739 -13.911 1.00 70.94 85 VAL A N 1
ATOM 638 C CA . VAL A 1 85 ? 13.583 1.084 -13.369 1.00 70.94 85 VAL A CA 1
ATOM 639 C C . VAL A 1 85 ? 13.515 0.743 -11.883 1.00 70.94 85 VAL A C 1
ATOM 641 O O . VAL A 1 85 ? 12.955 1.530 -11.131 1.00 70.94 85 VAL A O 1
ATOM 644 N N . GLN A 1 86 ? 14.150 -0.350 -11.431 1.00 66.56 86 GLN A N 1
ATOM 645 C CA . GLN A 1 86 ? 14.127 -0.885 -10.055 1.00 66.56 86 GLN A CA 1
ATOM 646 C C . GLN A 1 86 ? 14.469 0.131 -8.953 1.00 66.56 86 GLN A C 1
ATOM 648 O O . GLN A 1 86 ? 13.977 -0.004 -7.835 1.00 66.56 86 GLN A O 1
ATOM 653 N N . ASN A 1 87 ? 15.234 1.187 -9.248 1.00 71.81 87 ASN A N 1
ATOM 654 C CA . ASN A 1 87 ? 15.520 2.244 -8.272 1.00 71.81 87 ASN A CA 1
ATOM 655 C C . ASN A 1 87 ? 14.289 3.109 -7.906 1.00 71.81 87 ASN A C 1
ATOM 657 O O . ASN A 1 87 ? 14.379 3.972 -7.031 1.00 71.81 87 ASN A O 1
ATOM 661 N N . TRP A 1 88 ? 13.133 2.891 -8.544 1.00 78.94 88 TRP A N 1
ATOM 662 C CA . TRP A 1 88 ? 11.870 3.555 -8.206 1.00 78.94 88 TRP A CA 1
ATOM 663 C C . TRP A 1 88 ? 11.540 3.428 -6.709 1.00 78.94 88 TRP A C 1
ATOM 665 O O . TRP A 1 88 ? 11.194 4.422 -6.072 1.00 78.94 88 TRP A O 1
ATOM 675 N N . GLY A 1 89 ? 11.761 2.256 -6.103 1.00 77.88 89 GLY A N 1
ATOM 676 C CA . GLY A 1 89 ? 11.506 2.037 -4.677 1.00 77.88 89 GLY A CA 1
ATOM 677 C C . GLY A 1 89 ? 12.343 2.932 -3.760 1.00 77.88 89 GLY A C 1
ATOM 678 O O . GLY A 1 89 ? 11.848 3.443 -2.755 1.00 77.88 89 GLY A O 1
ATOM 679 N N . ALA A 1 90 ? 13.594 3.220 -4.136 1.00 79.81 90 ALA A N 1
ATOM 680 C CA . ALA A 1 90 ? 14.453 4.123 -3.374 1.00 79.81 90 ALA A CA 1
ATOM 681 C C . ALA A 1 90 ? 13.953 5.575 -3.413 1.00 79.81 90 ALA A C 1
ATOM 683 O O . ALA A 1 90 ? 14.090 6.288 -2.416 1.00 79.81 90 ALA A O 1
ATOM 684 N N . ALA A 1 91 ? 13.352 6.002 -4.531 1.00 84.25 91 ALA A N 1
ATOM 685 C CA . ALA A 1 91 ? 12.741 7.325 -4.660 1.00 84.25 91 ALA A CA 1
ATOM 686 C C . ALA A 1 91 ? 11.516 7.479 -3.747 1.00 84.25 91 ALA A C 1
ATOM 688 O O . ALA A 1 91 ? 11.286 8.556 -3.200 1.00 84.25 91 ALA A O 1
ATOM 689 N N . TRP A 1 92 ? 10.775 6.389 -3.534 1.00 86.25 92 TRP A N 1
ATOM 690 C CA . TRP A 1 92 ? 9.596 6.375 -2.671 1.00 86.25 92 TRP A CA 1
ATOM 691 C C . TRP A 1 92 ? 9.901 6.140 -1.188 1.00 86.25 92 TRP A C 1
ATOM 693 O O . TRP A 1 92 ? 9.072 6.445 -0.331 1.00 86.25 92 TRP A O 1
ATOM 703 N N . ARG A 1 93 ? 11.113 5.684 -0.856 1.00 82.75 93 ARG A N 1
ATOM 704 C CA . ARG A 1 93 ? 11.551 5.389 0.517 1.00 82.75 93 ARG A CA 1
ATOM 705 C C . ARG A 1 93 ? 11.264 6.496 1.550 1.00 82.75 93 ARG A C 1
ATOM 707 O O . ARG A 1 93 ? 10.835 6.145 2.644 1.00 82.75 93 ARG A O 1
ATOM 714 N N . PRO A 1 94 ? 11.426 7.804 1.257 1.00 85.38 94 PRO A N 1
ATOM 715 C CA . PRO A 1 94 ? 11.089 8.869 2.210 1.00 85.38 94 PRO A CA 1
ATOM 716 C C . PRO A 1 94 ? 9.590 8.986 2.521 1.00 85.38 94 PRO A C 1
ATOM 718 O O . PRO A 1 94 ? 9.227 9.484 3.581 1.00 85.38 94 PRO A O 1
ATOM 721 N N . TYR A 1 95 ? 8.724 8.548 1.605 1.00 84.69 95 TYR A N 1
ATOM 722 C CA . TYR A 1 95 ? 7.266 8.629 1.740 1.00 84.69 95 TYR A CA 1
ATOM 723 C C . TYR A 1 95 ? 6.676 7.420 2.463 1.00 84.69 95 TYR A C 1
ATOM 725 O O . TYR A 1 95 ? 5.539 7.467 2.927 1.00 84.69 95 TYR A O 1
ATOM 733 N N . PHE A 1 96 ? 7.454 6.346 2.582 1.00 77.38 96 PHE A N 1
ATOM 734 C CA . PHE A 1 96 ? 7.038 5.130 3.263 1.00 77.38 96 PHE A CA 1
ATOM 735 C C . PHE A 1 96 ? 7.186 5.186 4.797 1.00 77.38 96 PHE A C 1
ATOM 737 O O . PHE A 1 96 ? 6.817 4.232 5.475 1.00 77.38 96 PHE A O 1
ATOM 744 N N . ASN A 1 97 ? 7.594 6.319 5.382 1.00 72.00 97 ASN A N 1
ATOM 745 C CA . ASN A 1 97 ? 7.737 6.501 6.836 1.00 72.00 97 ASN A CA 1
ATOM 746 C C . ASN A 1 97 ? 8.524 5.339 7.498 1.00 72.00 97 ASN A C 1
ATOM 748 O O . ASN A 1 97 ? 9.584 4.957 7.013 1.00 72.00 97 ASN A O 1
ATOM 752 N N . GLU A 1 98 ? 8.022 4.792 8.613 1.00 62.62 98 GLU A N 1
ATOM 753 C CA . GLU A 1 98 ? 8.615 3.699 9.406 1.00 62.62 98 GLU A CA 1
ATOM 754 C C . GLU A 1 98 ? 8.526 2.317 8.735 1.00 62.62 98 GLU A C 1
ATOM 756 O O . GLU A 1 98 ? 8.952 1.318 9.315 1.00 62.62 98 GLU A O 1
ATOM 761 N N . LEU A 1 99 ? 7.972 2.226 7.525 1.00 66.56 99 LEU A N 1
ATOM 762 C CA . LEU A 1 99 ? 7.856 0.957 6.827 1.00 66.56 99 LEU A CA 1
ATOM 763 C C . LEU A 1 99 ? 9.203 0.567 6.218 1.00 66.56 99 LEU A C 1
ATOM 765 O O . LEU A 1 99 ? 9.759 1.277 5.378 1.00 66.56 99 LEU A O 1
ATOM 769 N N . GLN A 1 100 ? 9.697 -0.617 6.580 1.00 66.88 100 GLN A N 1
ATOM 770 C CA . GLN A 1 100 ? 10.697 -1.292 5.761 1.00 66.88 100 GLN A CA 1
ATOM 771 C C . GLN A 1 100 ? 9.994 -1.820 4.520 1.00 66.88 100 GLN A C 1
ATOM 773 O O . GLN A 1 100 ? 9.349 -2.865 4.565 1.00 66.88 100 GLN A O 1
ATOM 778 N N . VAL A 1 101 ? 10.063 -1.044 3.442 1.00 71.69 101 VAL A N 1
ATOM 779 C CA . VAL A 1 101 ? 9.463 -1.429 2.171 1.00 71.69 101 VAL A CA 1
ATOM 780 C C . VAL A 1 101 ? 10.459 -2.237 1.365 1.00 71.69 101 VAL A C 1
ATOM 782 O O . VAL A 1 101 ? 11.528 -1.737 1.013 1.00 71.69 101 VAL A O 1
ATOM 785 N N . ASP A 1 102 ? 10.082 -3.473 1.066 1.00 77.38 102 ASP A N 1
ATOM 786 C CA . ASP A 1 102 ? 10.719 -4.266 0.032 1.00 77.38 102 ASP A CA 1
ATOM 787 C C . ASP A 1 102 ? 9.950 -4.047 -1.267 1.00 77.38 102 ASP A C 1
ATOM 789 O O . ASP A 1 102 ? 8.735 -4.253 -1.345 1.00 77.38 102 ASP A O 1
ATOM 793 N N . SER A 1 103 ? 10.655 -3.560 -2.278 1.00 76.88 103 SER A N 1
ATOM 794 C CA . SER A 1 103 ? 10.079 -3.266 -3.578 1.00 76.88 103 SER A CA 1
ATOM 795 C C . SER A 1 103 ? 10.840 -4.032 -4.640 1.00 76.88 103 SER A C 1
ATOM 797 O O . SER A 1 103 ? 12.051 -3.849 -4.780 1.00 76.88 103 SER A O 1
ATOM 799 N N . SER A 1 104 ? 10.141 -4.835 -5.434 1.00 76.50 104 SER A N 1
ATOM 800 C CA . SER A 1 104 ? 10.756 -5.513 -6.571 1.00 76.50 104 SER A CA 1
ATOM 801 C C . SER A 1 104 ? 9.903 -5.393 -7.821 1.00 76.50 104 SER A C 1
ATOM 803 O O . SER A 1 104 ? 8.677 -5.287 -7.776 1.00 76.50 104 SER A O 1
ATOM 805 N N . LEU A 1 105 ? 10.595 -5.364 -8.956 1.00 80.00 105 LEU A N 1
ATOM 806 C CA . LEU A 1 105 ? 9.994 -5.377 -10.276 1.00 80.00 105 LEU A CA 1
ATOM 807 C C . LEU A 1 105 ? 10.413 -6.670 -10.974 1.00 80.00 105 LEU A C 1
ATOM 809 O O . LEU A 1 105 ? 11.608 -6.957 -11.058 1.00 80.00 105 LEU A O 1
ATOM 813 N N . GLY A 1 106 ? 9.443 -7.429 -11.474 1.00 77.88 106 GLY A N 1
ATOM 814 C CA . GLY A 1 106 ? 9.675 -8.663 -12.222 1.00 77.88 106 GLY A CA 1
ATOM 815 C C . GLY A 1 106 ? 8.912 -8.693 -13.540 1.00 77.88 106 GLY A C 1
ATOM 816 O O . GLY A 1 106 ? 7.948 -7.951 -13.731 1.00 77.88 106 GLY A O 1
ATOM 817 N N . LEU A 1 107 ? 9.326 -9.579 -14.442 1.00 80.38 107 LEU A N 1
ATOM 818 C CA . LEU A 1 107 ? 8.557 -9.908 -15.640 1.00 80.38 107 LEU A CA 1
ATOM 819 C C . LEU A 1 107 ? 7.440 -10.895 -15.278 1.00 80.38 107 LEU A C 1
ATOM 821 O O . LEU A 1 107 ? 7.633 -11.779 -14.442 1.00 80.38 107 LEU A O 1
ATOM 825 N N . ALA A 1 108 ? 6.267 -10.743 -15.886 1.00 77.62 108 ALA A N 1
ATOM 826 C CA . ALA A 1 108 ? 5.216 -11.753 -15.828 1.00 77.62 108 ALA A CA 1
ATOM 827 C C . ALA A 1 108 ? 5.402 -12.771 -16.967 1.00 77.62 108 ALA A C 1
ATOM 829 O O . ALA A 1 108 ? 5.971 -12.444 -18.003 1.00 77.62 108 ALA A O 1
ATOM 830 N N . GLU A 1 109 ? 4.926 -14.003 -16.769 1.00 67.06 109 GLU A N 1
ATOM 831 C CA . GLU A 1 109 ? 5.291 -15.167 -17.597 1.00 67.06 109 GLU A CA 1
ATOM 832 C C . GLU A 1 109 ? 4.908 -15.062 -19.087 1.00 67.06 109 GLU A C 1
ATOM 834 O O . GLU A 1 109 ? 5.457 -15.812 -19.889 1.00 67.06 109 GLU A O 1
ATOM 839 N N . GLU A 1 110 ? 4.049 -14.113 -19.496 1.00 69.31 110 GLU A N 1
ATOM 840 C CA . GLU A 1 110 ? 3.697 -13.901 -20.907 1.00 69.31 110 GLU A CA 1
ATOM 841 C C . GLU A 1 110 ? 3.425 -12.431 -21.288 1.00 69.31 110 GLU A C 1
ATOM 843 O O . GLU A 1 110 ? 2.653 -11.713 -20.642 1.00 69.31 110 GLU A O 1
ATOM 848 N N . GLY A 1 111 ? 3.985 -12.017 -22.431 1.00 72.56 111 GLY A N 1
ATOM 849 C CA . GLY A 1 111 ? 3.755 -10.710 -23.053 1.00 72.56 111 GLY A CA 1
ATOM 850 C C . GLY A 1 111 ? 4.501 -9.553 -22.382 1.00 72.56 111 GLY A C 1
ATOM 851 O O . GLY A 1 111 ? 5.425 -9.752 -21.603 1.00 72.56 111 GLY A O 1
ATOM 852 N N . CYS A 1 112 ? 4.099 -8.317 -22.693 1.00 85.12 112 CYS A N 1
ATOM 853 C CA . CYS A 1 112 ? 4.687 -7.119 -22.092 1.00 85.12 112 CYS A CA 1
ATOM 854 C C . CYS A 1 112 ? 4.049 -6.795 -20.733 1.00 85.12 112 CYS A C 1
ATOM 856 O O . CYS A 1 112 ? 3.385 -5.770 -20.563 1.00 85.12 112 CYS A O 1
ATOM 858 N N . ALA A 1 113 ? 4.169 -7.727 -19.788 1.00 87.31 113 ALA A N 1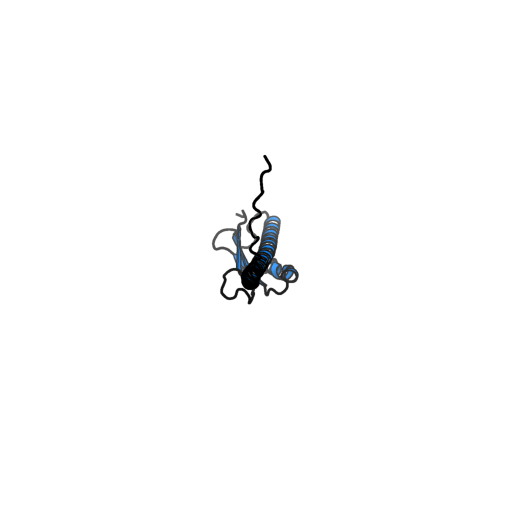
ATOM 859 C CA . ALA A 1 113 ? 3.574 -7.623 -18.465 1.00 87.31 113 ALA A CA 1
ATOM 860 C C . ALA A 1 113 ? 4.640 -7.642 -17.364 1.00 87.31 113 ALA A C 1
ATOM 862 O O . ALA A 1 113 ? 5.611 -8.396 -17.409 1.00 87.31 113 ALA A O 1
ATOM 863 N N . PHE A 1 114 ? 4.420 -6.811 -16.353 1.00 86.75 114 PHE A N 1
ATOM 864 C CA . PHE A 1 114 ? 5.334 -6.537 -15.260 1.00 86.75 114 PHE A CA 1
ATOM 865 C C . PHE A 1 114 ? 4.615 -6.723 -13.934 1.00 86.75 114 PHE A C 1
ATOM 867 O O . PHE A 1 114 ? 3.449 -6.352 -13.772 1.00 86.75 114 PHE A O 1
ATOM 874 N N . ARG A 1 115 ? 5.327 -7.293 -12.969 1.00 88.19 115 ARG A N 1
ATOM 875 C CA . ARG A 1 115 ? 4.869 -7.429 -11.594 1.00 88.19 115 ARG A CA 1
ATOM 876 C C . ARG A 1 115 ? 5.615 -6.424 -10.733 1.00 88.19 115 ARG A C 1
ATOM 878 O O . ARG A 1 115 ? 6.833 -6.509 -10.615 1.00 88.19 115 ARG A O 1
ATOM 885 N N . VAL A 1 116 ? 4.871 -5.509 -10.127 1.00 87.88 116 VAL A N 1
ATOM 886 C CA . VAL A 1 116 ? 5.361 -4.610 -9.086 1.00 87.88 116 VAL A CA 1
ATOM 887 C C . VAL A 1 116 ? 4.969 -5.218 -7.744 1.00 87.88 116 VAL A C 1
ATOM 889 O O . VAL A 1 116 ? 3.787 -5.420 -7.461 1.00 87.88 116 VAL A O 1
ATOM 892 N N . LEU A 1 117 ? 5.963 -5.562 -6.937 1.00 86.00 117 LEU A N 1
ATOM 893 C CA . LEU A 1 117 ? 5.781 -6.082 -5.589 1.00 86.00 117 LEU A CA 1
ATOM 894 C C . LEU A 1 117 ? 6.143 -4.985 -4.600 1.00 86.00 117 LEU A C 1
ATOM 896 O O . LEU A 1 117 ? 7.241 -4.438 -4.681 1.00 86.00 117 LEU A O 1
ATOM 900 N N . LEU A 1 118 ? 5.226 -4.684 -3.684 1.00 86.69 118 LEU A N 1
ATOM 901 C CA . LEU A 1 118 ? 5.479 -3.855 -2.512 1.00 86.69 118 LEU A CA 1
ATOM 902 C C . LEU A 1 118 ? 5.123 -4.658 -1.271 1.00 86.69 118 LEU A C 1
ATOM 904 O O . LEU A 1 118 ? 3.956 -4.973 -1.053 1.00 86.69 118 LEU A O 1
ATOM 908 N N . GLY A 1 119 ? 6.122 -4.987 -0.469 1.00 84.81 119 GLY A N 1
ATOM 909 C CA . GLY A 1 119 ? 5.941 -5.545 0.862 1.00 84.81 119 GLY A CA 1
ATOM 910 C C . GLY A 1 119 ? 6.359 -4.521 1.899 1.00 84.81 119 GLY A C 1
ATOM 911 O O . GLY A 1 119 ? 7.334 -3.808 1.696 1.00 84.81 119 GLY A O 1
ATOM 912 N N . TRP A 1 120 ? 5.643 -4.445 3.011 1.00 83.31 120 TRP A N 1
ATOM 913 C CA . TRP A 1 120 ? 6.090 -3.729 4.195 1.00 83.31 120 TRP A CA 1
ATOM 914 C C . TRP A 1 120 ? 5.941 -4.593 5.442 1.00 83.31 120 TRP A C 1
ATOM 916 O O . TRP A 1 120 ? 5.117 -5.504 5.491 1.00 83.31 120 TRP A O 1
ATOM 926 N N . SER A 1 121 ? 6.759 -4.329 6.458 1.00 75.94 121 SER A N 1
ATOM 927 C CA . SER A 1 121 ? 6.645 -4.984 7.762 1.00 75.94 121 SER A CA 1
ATOM 928 C C . SER A 1 121 ? 5.937 -4.067 8.757 1.00 75.94 121 SER A C 1
ATOM 930 O O . SER A 1 121 ? 6.395 -2.947 8.986 1.00 75.94 121 SER A O 1
ATOM 932 N N . ASP A 1 122 ? 4.861 -4.546 9.377 1.00 77.50 122 ASP A N 1
ATOM 933 C CA . ASP A 1 122 ? 4.178 -3.860 10.476 1.00 77.50 122 ASP A CA 1
ATOM 934 C C . ASP A 1 122 ? 3.855 -4.871 11.583 1.00 77.50 122 ASP A C 1
ATOM 936 O O . ASP A 1 122 ? 3.042 -5.779 11.399 1.00 77.50 122 ASP A O 1
ATOM 940 N N . GLU A 1 123 ? 4.498 -4.722 12.745 1.00 75.38 123 GLU A N 1
ATOM 941 C CA . GLU A 1 123 ? 4.363 -5.647 13.881 1.00 75.38 123 GLU A CA 1
ATOM 942 C C . GLU A 1 123 ? 2.934 -5.711 14.448 1.00 75.38 123 GLU A C 1
ATOM 944 O O . GLU A 1 123 ? 2.589 -6.632 15.186 1.00 75.38 123 GLU A O 1
ATOM 949 N N . ARG A 1 124 ? 2.059 -4.762 14.093 1.00 72.69 124 ARG A N 1
ATOM 950 C CA . ARG A 1 124 ? 0.644 -4.797 14.490 1.00 72.69 124 ARG A CA 1
ATOM 951 C C . ARG A 1 124 ? -0.176 -5.824 13.700 1.00 72.69 124 ARG A C 1
ATOM 953 O O . ARG A 1 124 ? -1.305 -6.097 14.100 1.00 72.69 124 ARG A O 1
ATOM 960 N N . PHE A 1 125 ? 0.364 -6.368 12.605 1.00 73.94 125 PHE A N 1
ATOM 961 C CA . PHE A 1 125 ? -0.351 -7.222 11.644 1.00 73.94 125 PHE A CA 1
ATOM 962 C C . PHE A 1 125 ? 0.425 -8.495 11.268 1.00 73.94 125 PHE A C 1
ATOM 964 O O . PHE A 1 125 ? 0.301 -8.983 10.152 1.00 73.94 125 PHE A O 1
ATOM 971 N N . ILE A 1 126 ? 1.218 -9.048 12.193 1.00 62.62 126 ILE A N 1
ATOM 972 C CA . ILE A 1 126 ? 2.138 -10.179 11.939 1.00 62.62 126 ILE A CA 1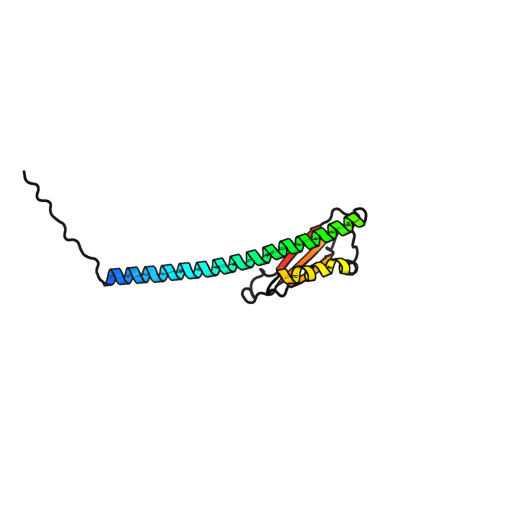
ATOM 973 C C . ILE A 1 126 ? 1.429 -11.418 11.344 1.00 62.62 126 ILE A C 1
ATOM 975 O O . ILE A 1 126 ? 2.042 -12.145 10.568 1.00 62.62 126 ILE A O 1
ATOM 979 N N . ASP A 1 127 ? 0.142 -11.616 11.650 1.00 64.38 127 ASP A N 1
ATOM 980 C CA . ASP A 1 127 ? -0.663 -12.763 11.194 1.00 64.38 127 ASP A CA 1
ATOM 981 C C . ASP A 1 127 ? -1.650 -12.432 10.052 1.00 64.38 127 ASP A C 1
ATOM 983 O O . ASP A 1 127 ? -2.447 -13.285 9.657 1.00 64.38 127 ASP A O 1
ATOM 987 N N . GLU A 1 128 ? -1.638 -11.207 9.512 1.00 67.69 128 GLU A N 1
ATOM 988 C CA . GLU A 1 128 ? -2.559 -10.782 8.450 1.00 67.69 128 GLU A CA 1
ATOM 989 C C . GLU A 1 128 ? -1.815 -10.455 7.145 1.00 67.69 128 GLU A C 1
ATOM 991 O O . GLU A 1 128 ? -0.842 -9.705 7.122 1.00 67.69 128 GLU A O 1
ATOM 996 N N . GLU A 1 129 ? -2.330 -10.943 6.011 1.00 69.44 129 GLU A N 1
ATOM 997 C CA . GLU A 1 129 ? -1.796 -10.678 4.661 1.00 69.44 129 GLU A CA 1
ATOM 998 C C . GLU A 1 129 ? -2.176 -9.265 4.152 1.00 69.44 129 GLU A C 1
ATOM 1000 O O . GLU A 1 129 ? -2.602 -9.065 3.017 1.00 69.44 129 GLU A O 1
ATOM 1005 N N . VAL A 1 130 ? -2.077 -8.255 5.019 1.00 75.00 130 VAL A N 1
ATOM 1006 C CA . VAL A 1 130 ? -2.380 -6.843 4.709 1.00 75.00 130 VAL A CA 1
ATOM 1007 C C . VAL A 1 130 ? -1.145 -6.036 4.339 1.00 75.00 130 VAL A C 1
ATOM 1009 O O . VAL A 1 130 ? -1.278 -4.918 3.844 1.00 75.00 130 VAL A O 1
ATOM 1012 N N . SER A 1 131 ? 0.043 -6.600 4.543 1.00 78.00 131 SER A N 1
ATOM 1013 C CA . SER A 1 131 ? 1.310 -5.891 4.394 1.00 78.00 131 SER A CA 1
ATOM 1014 C C . SER A 1 131 ? 2.016 -6.147 3.057 1.00 78.00 131 SER A C 1
ATOM 1016 O O . SER A 1 131 ? 3.151 -5.724 2.857 1.00 78.00 131 SER A O 1
ATOM 1018 N N . THR A 1 132 ? 1.354 -6.843 2.128 1.00 82.75 132 THR A N 1
ATOM 1019 C CA . THR A 1 132 ? 1.867 -7.094 0.776 1.00 82.75 132 THR A CA 1
ATOM 1020 C C . THR A 1 132 ? 0.867 -6.628 -0.274 1.00 82.75 132 THR A C 1
ATOM 1022 O O . THR A 1 132 ? -0.335 -6.883 -0.193 1.00 82.75 132 THR A O 1
ATOM 1025 N N . LEU A 1 133 ? 1.376 -5.955 -1.301 1.00 85.06 133 LEU A N 1
ATOM 1026 C CA . LEU A 1 133 ? 0.634 -5.527 -2.471 1.00 85.06 133 LEU A CA 1
ATOM 1027 C C . LEU A 1 133 ? 1.343 -6.025 -3.731 1.00 85.06 133 LEU A C 1
ATOM 1029 O O . LEU A 1 133 ? 2.494 -5.684 -4.002 1.00 85.06 133 LEU A O 1
ATOM 1033 N N . VAL A 1 134 ? 0.623 -6.832 -4.511 1.00 87.38 134 VAL A N 1
ATOM 1034 C CA . VAL A 1 134 ? 1.051 -7.294 -5.833 1.00 87.38 134 VAL A CA 1
ATOM 1035 C C . VAL A 1 134 ? 0.263 -6.524 -6.877 1.00 87.38 134 VAL A C 1
ATOM 1037 O O . VAL A 1 134 ? -0.961 -6.636 -6.945 1.00 87.38 134 VAL A O 1
ATOM 1040 N N . PHE A 1 135 ? 0.963 -5.752 -7.697 1.00 87.50 135 PHE A N 1
ATOM 1041 C CA . PHE A 1 135 ? 0.373 -4.985 -8.782 1.00 87.50 135 PHE A CA 1
ATOM 1042 C C . PHE A 1 135 ? 0.874 -5.524 -10.122 1.00 87.50 135 PHE A C 1
ATOM 1044 O O . PHE A 1 135 ? 2.070 -5.746 -10.312 1.00 87.50 135 PHE A O 1
ATOM 1051 N N . LEU A 1 136 ? -0.052 -5.787 -11.043 1.00 86.69 136 LEU A N 1
ATOM 1052 C CA . LEU A 1 136 ? 0.252 -6.310 -12.373 1.00 86.69 136 LEU A CA 1
ATOM 1053 C C . LEU A 1 136 ? 0.011 -5.208 -13.399 1.00 86.69 136 LEU A C 1
ATOM 1055 O O . LEU A 1 136 ? -1.133 -4.836 -13.651 1.00 86.69 136 LEU A O 1
ATOM 1059 N N . ALA A 1 137 ? 1.088 -4.721 -14.002 1.00 86.81 137 ALA A N 1
ATOM 1060 C CA . ALA A 1 137 ? 1.042 -3.763 -15.094 1.00 86.81 137 ALA A CA 1
ATOM 1061 C C . ALA A 1 137 ? 1.189 -4.512 -16.420 1.00 86.81 137 ALA A C 1
ATOM 1063 O O . ALA A 1 137 ? 2.154 -5.249 -16.615 1.00 86.81 137 ALA A O 1
ATOM 1064 N N . LYS A 1 138 ? 0.248 -4.338 -17.348 1.00 87.06 138 LYS A N 1
ATOM 1065 C CA . LYS A 1 138 ? 0.335 -4.920 -18.693 1.00 87.06 138 LYS A CA 1
ATOM 1066 C C . LYS A 1 138 ? 0.347 -3.807 -19.721 1.00 87.06 138 LYS A C 1
ATOM 1068 O O . LYS A 1 138 ? -0.642 -3.097 -19.881 1.00 87.06 138 LYS A O 1
ATOM 1073 N N . LEU A 1 139 ? 1.452 -3.695 -20.443 1.00 85.50 139 LEU A N 1
ATOM 1074 C CA . LEU A 1 139 ? 1.610 -2.716 -21.501 1.00 85.50 139 LEU A CA 1
ATOM 1075 C C . LEU A 1 139 ? 1.165 -3.304 -22.852 1.00 85.50 139 LEU A C 1
ATOM 1077 O O . LEU A 1 139 ? 1.305 -4.508 -23.083 1.00 85.50 139 LEU A O 1
ATOM 1081 N N . PRO A 1 140 ? 0.657 -2.477 -23.782 1.00 81.56 140 PRO A N 1
ATOM 1082 C CA . PRO A 1 140 ? 0.167 -2.916 -25.092 1.00 81.56 140 PRO A CA 1
ATOM 1083 C C . PRO A 1 140 ? 1.283 -3.215 -26.113 1.00 81.56 140 PRO A C 1
ATOM 1085 O O . PRO A 1 140 ? 1.008 -3.291 -27.311 1.00 81.56 140 PRO A O 1
ATOM 1088 N N . GLY A 1 141 ? 2.533 -3.362 -25.664 1.00 68.44 141 GLY A N 1
ATOM 1089 C CA . GLY A 1 141 ? 3.685 -3.609 -26.531 1.00 68.44 141 GLY A CA 1
ATOM 1090 C C . GLY A 1 141 ? 3.548 -4.908 -27.329 1.00 68.44 141 GLY A C 1
ATOM 1091 O O . GLY A 1 141 ? 3.030 -5.904 -26.818 1.00 68.44 141 GLY A O 1
ATOM 1092 N N . LYS A 1 142 ? 4.007 -4.875 -28.585 1.00 58.94 142 LYS A N 1
ATOM 1093 C CA . LYS A 1 142 ? 4.161 -6.064 -29.436 1.00 58.94 142 LYS A CA 1
ATOM 1094 C C . LYS A 1 142 ? 5.457 -6.812 -29.152 1.00 58.94 142 LYS A C 1
ATOM 1096 O O . LYS A 1 142 ? 6.440 -6.152 -28.739 1.00 58.94 142 LYS A O 1
#